Protein AF-A0A9D7Y332-F1 (afdb_monomer_lite)

Radius of gyration: 17.84 Å; chains: 1; bounding box: 50×36×44 Å

Foldseek 3Di:
DDDDDPDQWDDPDPPDIDGPVNVVVVVQVVVQVVVCVVVVHDDHPDDPDDDDDDLPPPPPCPPPDPCNVVSPDPALVSLVVVLVCVLCVCCVVVNDVHSLVPPPDCPVVVVVVDVDPNDDVVVSCVRNPD

Structure (mmCIF, N/CA/C/O backbone):
data_AF-A0A9D7Y332-F1
#
_entry.id   AF-A0A9D7Y332-F1
#
loop_
_atom_site.group_PDB
_atom_site.id
_atom_site.type_symbol
_atom_site.label_atom_id
_atom_site.label_alt_id
_atom_site.label_comp_id
_atom_site.label_asym_id
_atom_site.label_entity_id
_atom_site.label_seq_id
_atom_site.pdbx_PDB_ins_code
_atom_site.Cartn_x
_atom_site.Cartn_y
_atom_site.Cartn_z
_atom_site.occupancy
_atom_site.B_iso_or_equiv
_atom_site.auth_seq_id
_atom_site.auth_comp_id
_atom_site.auth_asym_id
_atom_site.auth_atom_id
_atom_site.pdbx_PDB_model_num
ATOM 1 N N . MET A 1 1 ? 3.652 -3.150 -0.734 1.00 84.19 1 MET A N 1
ATOM 2 C CA . MET A 1 1 ? 3.376 -1.737 -1.069 1.00 84.19 1 MET A CA 1
ATOM 3 C C . MET A 1 1 ? 4.498 -0.895 -0.490 1.00 84.19 1 MET A C 1
ATOM 5 O O . MET A 1 1 ? 4.946 -1.221 0.601 1.00 84.19 1 MET A O 1
ATOM 9 N N . LEU A 1 2 ? 4.954 0.128 -1.212 1.00 86.88 2 LEU A N 1
ATOM 10 C CA . LEU A 1 2 ? 5.914 1.118 -0.724 1.00 86.88 2 LEU A CA 1
ATOM 11 C C . LEU A 1 2 ? 5.140 2.399 -0.399 1.00 86.88 2 LEU A C 1
ATOM 13 O O . LEU A 1 2 ? 4.307 2.816 -1.203 1.00 86.88 2 LEU A O 1
ATOM 17 N N . VAL A 1 3 ? 5.373 2.987 0.773 1.00 87.38 3 VAL A N 1
ATOM 18 C CA . VAL A 1 3 ? 4.642 4.172 1.239 1.00 87.38 3 VAL A CA 1
ATOM 19 C C . VAL A 1 3 ? 5.643 5.214 1.708 1.00 87.38 3 VAL A C 1
ATOM 21 O O . VAL A 1 3 ? 6.496 4.920 2.539 1.00 87.38 3 VAL A O 1
ATOM 24 N N . TYR A 1 4 ? 5.511 6.429 1.186 1.00 85.81 4 TYR A N 1
ATOM 25 C CA . TYR A 1 4 ? 6.215 7.601 1.686 1.00 85.81 4 TYR A CA 1
ATOM 26 C C . TYR A 1 4 ? 5.252 8.434 2.532 1.00 85.81 4 TYR A C 1
ATOM 28 O O . TYR A 1 4 ? 4.135 8.721 2.096 1.00 85.81 4 TYR A O 1
ATOM 36 N N . VAL A 1 5 ? 5.676 8.811 3.737 1.00 85.12 5 VAL A N 1
ATOM 37 C CA . VAL A 1 5 ? 4.895 9.647 4.653 1.00 85.12 5 VAL A CA 1
ATOM 38 C C . VAL A 1 5 ? 5.743 10.816 5.136 1.00 85.12 5 VAL A C 1
ATOM 40 O O . VAL A 1 5 ? 6.886 10.631 5.536 1.00 85.12 5 VAL A O 1
ATOM 43 N N . ASN A 1 6 ? 5.166 12.019 5.137 1.00 86.81 6 ASN A N 1
ATOM 44 C CA . ASN A 1 6 ? 5.816 13.204 5.713 1.00 86.81 6 ASN A CA 1
ATOM 45 C C . ASN A 1 6 ? 5.729 13.217 7.245 1.00 86.81 6 ASN A C 1
ATOM 47 O O . ASN A 1 6 ? 6.559 13.822 7.914 1.00 86.81 6 ASN A O 1
ATOM 51 N N . LYS A 1 7 ? 4.681 12.595 7.798 1.00 88.88 7 LYS A N 1
ATOM 52 C CA . LYS A 1 7 ? 4.427 12.486 9.235 1.00 88.88 7 LYS A CA 1
ATOM 53 C C . LYS A 1 7 ? 3.886 11.096 9.541 1.00 88.88 7 LYS A C 1
ATOM 55 O O . LYS A 1 7 ? 2.997 10.611 8.843 1.00 88.88 7 LYS A O 1
ATOM 60 N N . ILE A 1 8 ? 4.407 10.480 10.595 1.00 87.25 8 ILE A N 1
ATOM 61 C CA . ILE A 1 8 ? 3.935 9.181 11.099 1.00 87.25 8 ILE A CA 1
ATOM 62 C C . ILE A 1 8 ? 2.744 9.321 12.056 1.00 87.25 8 ILE A C 1
ATOM 64 O O . ILE A 1 8 ? 2.056 8.340 12.338 1.00 87.25 8 ILE A O 1
ATOM 68 N N . GLU A 1 9 ? 2.469 10.546 12.504 1.00 93.31 9 GLU A N 1
ATOM 69 C CA . GLU A 1 9 ? 1.388 10.904 13.414 1.00 93.31 9 GLU A CA 1
ATOM 70 C C . GLU A 1 9 ? 0.703 12.189 12.951 1.00 93.31 9 GLU A C 1
ATOM 72 O O . GLU A 1 9 ? 1.343 13.107 12.432 1.00 93.31 9 GLU A O 1
ATOM 77 N N . ILE A 1 10 ? -0.616 12.239 13.126 1.00 92.81 10 ILE A N 1
ATOM 78 C CA . ILE A 1 10 ? -1.437 13.415 12.838 1.00 92.81 10 ILE A CA 1
ATOM 79 C C . ILE A 1 10 ? -2.346 13.727 14.025 1.00 92.81 10 ILE A C 1
ATOM 81 O O . ILE A 1 10 ? -2.915 12.822 14.638 1.00 92.81 10 ILE A O 1
ATOM 85 N N . GLU A 1 11 ? -2.511 15.008 14.330 1.00 94.00 11 GLU A N 1
ATOM 86 C CA . GLU A 1 11 ? -3.493 15.480 15.303 1.00 94.00 11 GLU A CA 1
ATOM 87 C C . GLU A 1 11 ? -4.878 15.523 14.641 1.00 94.00 11 GLU A C 1
ATOM 89 O O . GLU A 1 11 ? -5.056 16.112 13.577 1.00 94.00 11 GLU A O 1
ATOM 94 N N . ILE A 1 12 ? -5.853 14.840 15.240 1.00 92.19 12 ILE A N 1
ATOM 95 C CA . ILE A 1 12 ? -7.247 14.793 14.773 1.00 92.19 12 ILE A CA 1
ATOM 96 C C . ILE A 1 12 ? -8.105 15.805 15.540 1.00 92.19 12 ILE A C 1
ATOM 98 O O . ILE A 1 12 ? -9.060 16.355 14.999 1.00 92.19 12 ILE A O 1
ATOM 102 N N . SER A 1 13 ? -7.784 16.016 16.813 1.00 93.94 13 SER A N 1
ATOM 103 C CA . SER A 1 13 ? -8.392 17.005 17.701 1.00 93.94 13 SER A CA 1
ATOM 104 C C . SER A 1 13 ? -7.419 17.304 18.840 1.00 93.94 13 SER A C 1
ATOM 106 O O . SER A 1 13 ? -6.478 16.536 19.029 1.00 93.94 13 SER A O 1
ATOM 108 N N . LYS A 1 14 ? -7.720 18.336 19.637 1.00 87.44 14 LYS A N 1
ATOM 109 C CA . LYS A 1 14 ? -6.861 18.899 20.695 1.00 87.44 14 LYS A CA 1
ATOM 110 C C . LYS A 1 14 ? -6.179 17.874 21.625 1.00 87.44 14 LYS A C 1
ATOM 112 O O . LYS A 1 14 ? -5.076 18.125 22.081 1.00 87.44 14 LYS A O 1
ATOM 117 N N . ASP A 1 15 ? -6.798 16.707 21.842 1.00 90.62 15 ASP A N 1
ATOM 118 C CA . ASP A 1 15 ? -6.270 15.622 22.690 1.00 90.62 15 ASP A CA 1
ATOM 119 C C . ASP A 1 15 ? -6.204 14.250 21.984 1.00 90.62 15 ASP A C 1
ATOM 121 O O . ASP A 1 15 ? -6.176 13.198 22.624 1.00 90.62 15 ASP A O 1
ATOM 125 N N . LYS A 1 16 ? -6.250 14.213 20.645 1.00 94.06 16 LYS A N 1
ATOM 126 C CA . LYS A 1 16 ? -6.338 12.957 19.884 1.00 94.06 16 LYS A CA 1
ATOM 127 C C . LYS A 1 16 ? -5.345 12.911 18.738 1.00 94.06 16 LYS A C 1
ATOM 129 O O . LYS A 1 16 ? -5.543 13.538 17.700 1.00 94.06 16 LYS A O 1
ATOM 134 N N . ILE A 1 17 ? -4.349 12.049 18.886 1.00 94.75 17 ILE A N 1
ATOM 135 C CA . ILE A 1 17 ? -3.368 11.740 17.847 1.00 94.75 17 ILE A CA 1
ATOM 136 C C . ILE A 1 17 ? -3.760 10.437 17.142 1.00 94.75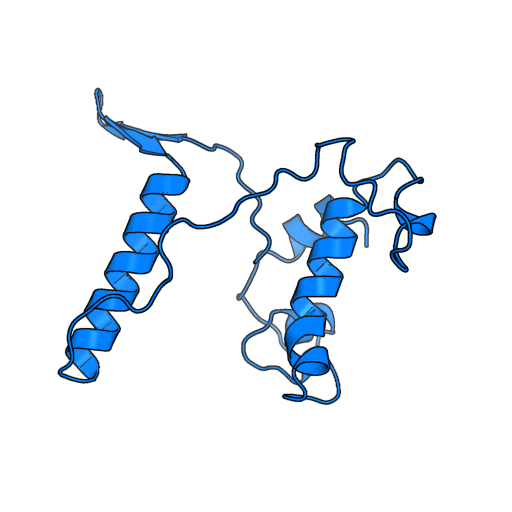 17 ILE A C 1
ATOM 138 O O . ILE A 1 17 ? -4.283 9.497 17.749 1.00 94.75 17 ILE A O 1
ATOM 142 N N . ARG A 1 18 ? -3.524 10.369 15.832 1.00 94.06 18 ARG A N 1
ATOM 143 C CA . ARG A 1 18 ? -3.641 9.147 15.035 1.00 94.06 18 ARG A CA 1
ATOM 144 C C . ARG A 1 18 ? -2.303 8.815 14.398 1.00 94.06 18 ARG A C 1
ATOM 146 O O . ARG A 1 18 ? -1.776 9.590 13.607 1.00 94.06 18 ARG A O 1
ATOM 153 N N . THR A 1 19 ? -1.807 7.622 14.697 1.00 93.25 19 THR A N 1
ATOM 154 C CA . THR A 1 19 ? -0.587 7.082 14.092 1.00 93.25 19 THR A CA 1
ATOM 155 C C . THR A 1 19 ? -0.875 6.451 12.730 1.00 93.25 19 THR A C 1
ATOM 157 O O . THR A 1 19 ? -2.002 6.030 12.440 1.00 93.25 19 THR A O 1
ATOM 160 N N . ILE A 1 20 ? 0.160 6.311 11.902 1.00 88.75 20 ILE A N 1
ATOM 161 C CA . ILE A 1 20 ? 0.101 5.588 10.626 1.00 88.75 20 ILE A CA 1
ATOM 162 C C . ILE A 1 20 ? -0.401 4.149 10.806 1.00 88.75 20 ILE A C 1
ATOM 164 O O . ILE A 1 20 ? -1.271 3.703 10.060 1.00 88.75 20 ILE A O 1
ATOM 168 N N . ASN A 1 21 ? 0.044 3.458 11.859 1.00 89.31 21 ASN A N 1
ATOM 169 C CA . ASN A 1 21 ? -0.401 2.101 12.180 1.00 89.31 21 ASN A CA 1
ATOM 170 C C . ASN A 1 21 ? -1.905 2.052 12.453 1.00 89.31 21 ASN A C 1
ATOM 172 O O . ASN A 1 21 ? -2.604 1.167 11.955 1.00 89.31 21 ASN A O 1
ATOM 176 N N . LYS A 1 22 ? -2.431 3.033 13.200 1.00 91.44 22 LYS A N 1
ATOM 177 C CA . LYS A 1 22 ? -3.870 3.122 13.456 1.00 91.44 22 LYS A CA 1
ATOM 178 C C . LYS A 1 22 ? -4.649 3.406 12.172 1.00 91.44 22 LYS A C 1
ATOM 180 O O . LYS A 1 22 ? -5.699 2.801 11.971 1.00 91.44 22 LYS A O 1
ATOM 185 N N . SER A 1 23 ? -4.139 4.276 11.301 1.00 92.06 23 SER A N 1
ATOM 186 C CA . SER A 1 23 ? -4.750 4.578 9.999 1.00 92.06 23 SER A CA 1
ATOM 187 C C . SER A 1 23 ? -4.790 3.356 9.076 1.00 92.06 23 SER A C 1
ATOM 189 O O . SER A 1 23 ? -5.845 3.061 8.516 1.00 92.06 23 SER A O 1
ATOM 191 N N . ILE A 1 24 ? -3.694 2.594 8.978 1.00 91.56 24 ILE A N 1
ATOM 192 C CA . ILE A 1 24 ? -3.650 1.328 8.228 1.00 91.56 24 ILE A CA 1
ATOM 193 C C . ILE A 1 24 ? -4.655 0.333 8.816 1.00 91.56 24 ILE A C 1
ATOM 195 O O . ILE A 1 24 ? -5.425 -0.268 8.072 1.00 91.56 24 ILE A O 1
ATOM 199 N N . GLY A 1 25 ? -4.718 0.208 10.145 1.00 92.88 25 GLY A N 1
ATOM 200 C CA . GLY A 1 25 ? -5.707 -0.643 10.807 1.00 92.88 25 GLY A CA 1
ATOM 201 C C . GLY A 1 25 ? -7.145 -0.268 10.440 1.00 92.88 25 GLY A C 1
ATOM 202 O O . GLY A 1 25 ? -7.934 -1.140 10.089 1.00 92.88 25 GLY A O 1
ATOM 203 N N . ILE A 1 26 ? -7.484 1.026 10.457 1.00 93.94 26 ILE A N 1
ATOM 204 C CA . ILE A 1 26 ? -8.812 1.517 10.051 1.00 93.94 26 ILE A CA 1
ATOM 205 C C . ILE A 1 26 ? -9.112 1.160 8.591 1.00 93.94 26 ILE A C 1
ATOM 207 O O . ILE A 1 26 ? -10.210 0.689 8.300 1.00 93.94 26 ILE A O 1
ATOM 211 N N . MET A 1 27 ? -8.147 1.338 7.687 1.00 94.56 27 MET A N 1
ATOM 212 C CA . MET A 1 27 ? -8.297 0.994 6.271 1.00 94.56 27 MET A CA 1
ATOM 213 C C . MET A 1 27 ? -8.580 -0.503 6.076 1.00 94.56 27 MET A C 1
ATOM 215 O O . MET A 1 27 ? -9.549 -0.861 5.408 1.00 94.56 27 MET A O 1
ATOM 219 N N . LEU A 1 28 ? -7.784 -1.376 6.702 1.00 95.38 28 LEU A N 1
ATOM 220 C CA . LEU A 1 28 ? -7.943 -2.832 6.602 1.00 95.38 28 LEU A CA 1
ATOM 221 C C . LEU A 1 28 ? -9.276 -3.310 7.197 1.00 95.38 28 LEU A C 1
ATOM 223 O O . LEU A 1 28 ? -9.951 -4.154 6.606 1.00 95.38 28 LEU A O 1
ATOM 227 N N . MET A 1 29 ? -9.687 -2.751 8.340 1.00 95.31 29 MET A N 1
ATOM 228 C CA . MET A 1 29 ? -10.986 -3.057 8.949 1.00 95.31 29 MET A CA 1
ATOM 229 C C . MET A 1 29 ? -12.142 -2.606 8.056 1.00 95.31 29 MET A C 1
ATOM 231 O O . MET A 1 29 ? -13.077 -3.370 7.846 1.00 95.31 29 MET A O 1
ATOM 235 N N . SER A 1 30 ? -12.065 -1.398 7.492 1.00 97.31 30 SER A N 1
ATOM 236 C CA . SER A 1 30 ? -13.116 -0.864 6.615 1.00 97.31 30 SER A CA 1
ATOM 237 C C . SER A 1 30 ? -13.284 -1.723 5.361 1.00 97.31 30 SER A C 1
ATOM 239 O O . SER A 1 30 ? -14.408 -2.057 4.993 1.00 97.31 30 SER A O 1
ATOM 241 N N . TYR A 1 31 ? -12.170 -2.143 4.753 1.00 96.75 31 TYR A N 1
ATOM 242 C CA . TYR A 1 31 ? -12.178 -3.071 3.623 1.00 96.75 31 TYR A CA 1
ATOM 243 C C . TYR A 1 31 ? -12.784 -4.430 4.001 1.00 96.75 31 TYR A C 1
ATOM 245 O O . TYR A 1 31 ? -13.672 -4.922 3.312 1.00 96.75 31 TYR A O 1
ATOM 253 N N . THR A 1 32 ? -12.354 -5.007 5.129 1.00 97.25 32 THR A N 1
ATOM 254 C CA . THR A 1 32 ? -12.873 -6.291 5.630 1.00 97.25 32 THR A CA 1
ATOM 255 C C . THR A 1 32 ? -14.383 -6.238 5.840 1.00 97.25 32 THR A C 1
ATOM 257 O O . THR A 1 32 ? -15.099 -7.115 5.367 1.00 97.25 32 THR A O 1
ATOM 260 N N . SER A 1 33 ? -14.882 -5.186 6.493 1.00 97.75 33 SER A N 1
ATOM 261 C CA . SER A 1 33 ? -16.316 -4.995 6.719 1.00 97.75 33 SER A CA 1
ATOM 262 C C . SER A 1 33 ? -17.101 -4.881 5.413 1.00 97.75 33 SER A C 1
ATOM 264 O O . SER A 1 33 ? -18.188 -5.444 5.310 1.00 97.75 33 SER A O 1
ATOM 266 N N . ALA A 1 34 ? -16.563 -4.173 4.414 1.00 98.12 34 ALA A N 1
ATOM 267 C CA . ALA A 1 34 ? -17.213 -4.020 3.116 1.00 98.12 34 ALA A CA 1
ATOM 268 C C . ALA A 1 34 ? -17.313 -5.354 2.361 1.00 98.12 34 ALA A C 1
ATOM 270 O O . ALA A 1 34 ? -18.398 -5.708 1.907 1.00 98.12 34 ALA A O 1
ATOM 271 N N . ILE A 1 35 ? -16.216 -6.116 2.286 1.00 98.12 35 ILE A N 1
ATOM 272 C CA . ILE A 1 35 ? -16.189 -7.414 1.596 1.00 98.12 35 ILE A CA 1
ATOM 273 C C . ILE A 1 35 ? -17.058 -8.445 2.315 1.00 98.12 35 ILE A C 1
ATOM 275 O O . ILE A 1 35 ? -17.875 -9.096 1.677 1.00 98.12 35 ILE A O 1
ATOM 279 N N . ASN A 1 36 ? -16.965 -8.549 3.642 1.00 98.25 36 ASN A N 1
ATOM 280 C CA . ASN A 1 36 ? -17.810 -9.469 4.406 1.00 98.25 36 ASN A CA 1
ATOM 281 C C . ASN A 1 36 ? -19.301 -9.168 4.200 1.00 98.25 36 ASN A C 1
ATOM 283 O O . ASN A 1 36 ? -20.102 -10.081 4.022 1.00 98.25 36 ASN A O 1
ATOM 287 N N . LYS A 1 37 ? -19.677 -7.881 4.160 1.00 98.06 37 LYS A N 1
ATOM 288 C CA . LYS A 1 37 ? -21.054 -7.473 3.859 1.00 98.06 37 LYS A CA 1
ATOM 289 C C . LYS A 1 37 ? -21.468 -7.833 2.429 1.00 98.06 37 LYS A C 1
ATOM 291 O O . LYS A 1 37 ? -22.602 -8.257 2.240 1.00 98.06 37 LYS A O 1
ATOM 296 N N . GLN A 1 38 ? -20.585 -7.645 1.447 1.00 98.25 38 GLN A N 1
ATOM 297 C CA . GLN A 1 38 ? -20.843 -7.988 0.045 1.00 98.25 38 GLN A CA 1
ATOM 298 C C . GLN A 1 38 ? -21.067 -9.494 -0.138 1.00 98.25 38 GLN A C 1
ATOM 300 O O . GLN A 1 38 ? -22.009 -9.892 -0.814 1.00 98.25 38 GLN A O 1
ATOM 305 N N . GLU A 1 39 ? -20.230 -10.314 0.495 1.00 97.94 39 GLU A N 1
ATOM 306 C CA . GLU A 1 39 ? -20.229 -11.772 0.332 1.00 97.94 39 GLU A CA 1
ATOM 307 C C . GLU A 1 39 ? -21.141 -12.501 1.335 1.00 97.94 39 GLU A C 1
ATOM 309 O O . GLU A 1 39 ? -21.264 -13.723 1.292 1.00 97.94 39 GLU A O 1
ATOM 314 N N . GLY A 1 40 ? -21.771 -11.782 2.272 1.00 97.88 40 GLY A N 1
ATOM 315 C CA . GLY A 1 40 ? -22.600 -12.382 3.324 1.00 97.88 40 GLY A CA 1
ATOM 316 C C . GLY A 1 40 ? -21.808 -13.230 4.327 1.00 97.88 40 GLY A C 1
ATOM 317 O O . GLY A 1 40 ? -22.348 -14.164 4.916 1.00 97.88 40 GLY A O 1
ATOM 318 N N . THR A 1 41 ? -20.524 -12.930 4.517 1.00 97.56 41 THR A N 1
ATOM 319 C CA . THR A 1 41 ? -19.605 -13.681 5.382 1.00 97.56 41 THR A CA 1
ATOM 320 C C . THR A 1 41 ? -19.222 -12.885 6.632 1.00 97.56 41 THR A C 1
ATOM 322 O O . THR A 1 41 ? -19.643 -11.748 6.845 1.00 97.56 41 THR A O 1
ATOM 325 N N . SER A 1 42 ? -18.425 -13.493 7.513 1.00 96.25 42 SER A N 1
ATOM 326 C CA . SER A 1 42 ? -17.820 -12.814 8.662 1.00 96.25 42 SER A CA 1
ATOM 327 C C . SER A 1 42 ? -16.416 -13.357 8.936 1.00 96.25 42 SER A C 1
ATOM 329 O O . SER A 1 42 ? -16.065 -14.447 8.486 1.00 96.25 42 SER A O 1
ATOM 331 N N . GLY A 1 43 ? -15.605 -12.596 9.675 1.00 94.69 43 GLY A N 1
ATOM 332 C CA . GLY A 1 43 ? -14.242 -12.981 10.051 1.00 94.69 43 GLY A CA 1
ATOM 333 C C . GLY A 1 43 ? -13.158 -12.036 9.528 1.00 94.69 43 GLY A C 1
ATOM 334 O O . GLY A 1 43 ? -13.438 -11.024 8.884 1.00 94.69 43 GLY A O 1
ATOM 335 N N . SER A 1 44 ? -11.901 -12.350 9.858 1.00 94.38 44 SER A N 1
ATOM 336 C CA . SER A 1 44 ? -10.733 -11.562 9.445 1.00 94.38 44 SER A CA 1
ATOM 337 C C . SER A 1 44 ? -10.245 -11.988 8.063 1.00 94.38 44 SER A C 1
ATOM 339 O O . SER A 1 44 ? -9.925 -13.157 7.867 1.00 94.38 44 SER A O 1
ATOM 341 N N . LEU A 1 45 ? -10.103 -11.035 7.137 1.00 95.81 45 LEU A N 1
ATOM 342 C CA . LEU A 1 45 ? -9.500 -11.278 5.816 1.00 95.81 45 LEU A CA 1
ATOM 343 C C . LEU A 1 45 ? -7.982 -11.056 5.797 1.00 95.81 45 LEU A C 1
ATOM 345 O O . LEU A 1 45 ? -7.288 -11.516 4.893 1.00 95.81 45 LEU A O 1
ATOM 349 N N . PHE A 1 46 ? -7.451 -10.351 6.796 1.00 94.00 46 PHE A N 1
ATOM 350 C CA . PHE A 1 46 ? -6.031 -10.030 6.891 1.00 94.00 46 PHE A CA 1
ATOM 351 C C . PHE A 1 46 ? -5.365 -10.801 8.030 1.00 94.00 46 PHE A C 1
ATOM 353 O O . PHE A 1 46 ? -5.978 -11.089 9.062 1.00 94.00 46 PHE A O 1
ATOM 360 N N . ARG A 1 47 ? -4.075 -11.110 7.857 1.00 90.00 47 ARG A N 1
ATOM 361 C CA . ARG A 1 47 ? -3.243 -11.641 8.945 1.00 90.00 47 ARG A CA 1
ATOM 362 C C . ARG A 1 47 ? -3.073 -10.574 10.027 1.00 90.00 47 ARG A C 1
AT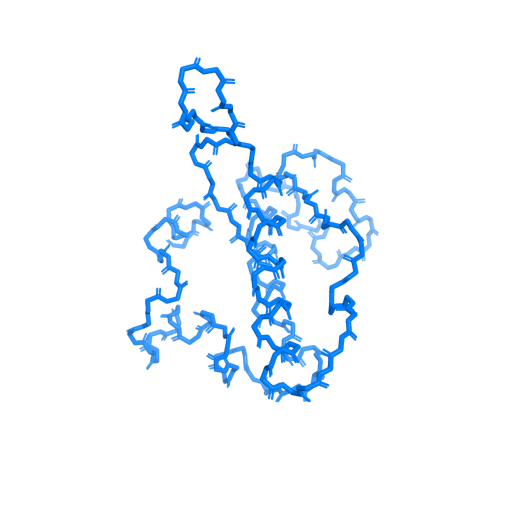OM 364 O O . ARG A 1 47 ? -2.986 -9.383 9.726 1.00 90.00 47 ARG A O 1
ATOM 371 N N . GLN A 1 48 ? -2.994 -11.014 11.279 1.00 85.19 48 GLN A N 1
ATOM 372 C CA . GLN A 1 48 ? -2.671 -10.125 12.392 1.00 85.19 48 GLN A CA 1
ATOM 373 C C . GLN A 1 48 ? -1.268 -9.533 12.208 1.00 85.19 48 GLN A C 1
ATOM 375 O O . GLN A 1 48 ? -0.354 -10.232 11.774 1.00 85.19 48 GLN A O 1
ATOM 380 N N . HIS A 1 49 ? -1.127 -8.258 12.578 1.00 81.81 49 HIS A N 1
ATOM 381 C CA . HIS A 1 49 ? 0.095 -7.448 12.499 1.00 81.81 49 HIS A CA 1
ATOM 382 C C . HIS A 1 49 ? 0.662 -7.260 11.076 1.00 81.81 49 HIS A C 1
ATOM 384 O O . HIS A 1 49 ? 1.179 -8.175 10.438 1.00 81.81 49 HIS A O 1
ATOM 390 N N . SER A 1 50 ? 0.628 -6.017 10.585 1.00 82.56 50 SER A N 1
ATOM 391 C CA . SER A 1 50 ? 1.340 -5.637 9.357 1.00 82.56 50 SER A CA 1
ATOM 392 C C . SER A 1 50 ? 2.825 -5.435 9.653 1.00 82.56 50 SER A C 1
ATOM 394 O O . SER A 1 50 ? 3.173 -4.768 10.625 1.00 82.56 50 SER A O 1
ATOM 396 N N . LYS A 1 51 ? 3.701 -5.988 8.809 1.00 82.38 51 LYS A N 1
ATOM 397 C CA . LYS A 1 51 ? 5.147 -5.750 8.896 1.00 82.38 51 LYS A CA 1
ATOM 398 C C . LYS A 1 51 ? 5.495 -4.440 8.196 1.00 82.38 51 LYS A C 1
ATOM 400 O O . LYS A 1 51 ? 5.097 -4.240 7.049 1.00 82.38 51 LYS A O 1
ATOM 405 N N . ILE A 1 52 ? 6.260 -3.592 8.871 1.00 79.12 52 ILE A N 1
ATOM 406 C CA . ILE A 1 52 ? 6.843 -2.370 8.315 1.00 79.12 52 ILE A CA 1
ATOM 407 C C . ILE A 1 52 ? 8.352 -2.482 8.501 1.00 79.12 52 ILE A C 1
ATOM 409 O O . ILE A 1 52 ? 8.807 -2.960 9.536 1.00 79.12 52 ILE A O 1
ATOM 413 N N . LYS A 1 53 ? 9.100 -2.096 7.470 1.00 75.69 53 LYS A N 1
ATOM 414 C CA . LYS A 1 53 ? 10.548 -1.926 7.521 1.00 75.69 53 LYS A CA 1
ATOM 415 C C . LYS A 1 53 ? 10.848 -0.512 7.061 1.00 75.69 53 LYS A C 1
ATOM 417 O O . LYS A 1 53 ? 10.394 -0.123 5.982 1.00 75.69 53 LYS A O 1
ATOM 422 N N . ASP A 1 54 ? 11.539 0.252 7.884 1.00 67.38 54 ASP A N 1
ATOM 423 C CA . ASP A 1 54 ? 12.156 1.498 7.475 1.00 67.38 54 ASP A CA 1
ATOM 424 C C . ASP A 1 54 ? 13.415 1.173 6.666 1.00 67.38 54 ASP A C 1
ATOM 426 O O . ASP A 1 54 ? 14.187 0.272 6.977 1.00 67.38 54 ASP A O 1
ATOM 430 N N . GLY A 1 55 ? 13.594 1.855 5.538 1.00 59.78 55 GLY A N 1
ATOM 431 C CA . GLY A 1 55 ? 14.688 1.565 4.607 1.00 59.78 55 GLY A CA 1
ATOM 432 C C . GLY A 1 55 ? 16.069 2.023 5.080 1.00 59.78 55 GLY A C 1
ATOM 433 O O . GLY A 1 55 ? 16.921 2.252 4.228 1.00 59.78 55 GLY A O 1
ATOM 434 N N . TRP A 1 56 ? 16.250 2.210 6.390 1.00 55.25 56 TRP A N 1
ATOM 435 C CA . TRP A 1 56 ? 17.407 2.841 7.028 1.00 55.25 56 TRP A CA 1
ATOM 436 C C . TRP A 1 56 ? 18.177 1.905 7.966 1.00 55.25 56 TRP A C 1
ATOM 438 O O . TRP A 1 56 ? 19.239 2.287 8.445 1.00 55.25 56 TRP A O 1
ATOM 448 N N . GLU A 1 57 ? 17.68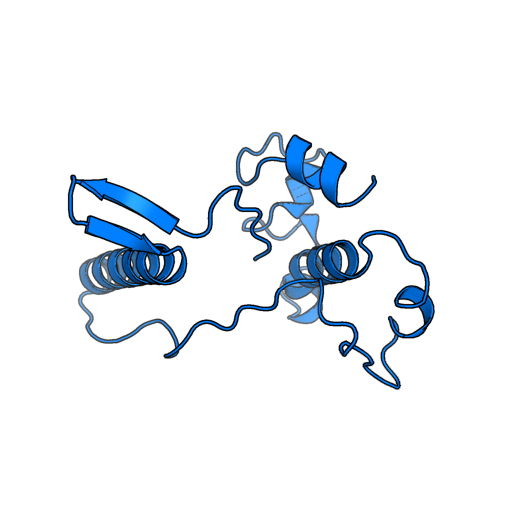8 0.690 8.229 1.00 48.41 57 GLU A N 1
ATOM 449 C CA . GLU A 1 57 ? 18.469 -0.280 8.998 1.00 48.41 57 GLU A CA 1
ATOM 450 C C . GLU A 1 57 ? 19.631 -0.833 8.148 1.00 48.41 57 GLU A C 1
ATOM 452 O O . GLU A 1 57 ? 19.424 -1.587 7.192 1.00 48.41 57 GLU A O 1
ATOM 457 N N . ASP A 1 58 ? 20.860 -0.506 8.569 1.00 43.75 58 ASP A N 1
ATOM 458 C CA . ASP A 1 58 ? 22.163 -1.043 8.118 1.00 43.75 58 ASP A CA 1
ATOM 459 C C . ASP A 1 58 ? 22.272 -2.588 8.176 1.00 43.75 58 ASP A C 1
ATOM 461 O O . ASP A 1 58 ? 23.264 -3.183 7.742 1.00 43.75 58 ASP A O 1
ATOM 465 N N . ASP A 1 59 ? 21.246 -3.262 8.701 1.00 41.84 59 ASP A N 1
ATOM 466 C CA . ASP A 1 59 ? 21.209 -4.702 8.950 1.00 41.84 59 ASP A CA 1
ATOM 467 C C . ASP A 1 59 ? 20.465 -5.512 7.879 1.00 41.84 59 ASP A C 1
ATOM 469 O O . ASP A 1 59 ? 20.320 -6.732 7.986 1.00 41.84 59 ASP A O 1
ATOM 473 N N . ALA A 1 60 ? 20.090 -4.896 6.754 1.00 45.38 60 ALA A N 1
ATOM 474 C CA . ALA A 1 60 ? 19.701 -5.636 5.553 1.00 45.38 60 ALA A CA 1
ATOM 475 C C . ALA A 1 60 ? 20.903 -6.319 4.854 1.00 45.38 60 ALA A C 1
ATOM 477 O O . ALA A 1 60 ? 20.940 -6.423 3.626 1.00 45.38 60 ALA A O 1
ATOM 478 N N . ARG A 1 61 ? 21.872 -6.853 5.611 1.00 44.09 61 ARG A N 1
ATOM 479 C CA . ARG A 1 61 ? 22.912 -7.757 5.102 1.00 44.09 61 ARG A CA 1
ATOM 480 C C . ARG A 1 61 ? 22.288 -9.115 4.812 1.00 44.09 61 ARG A C 1
ATOM 482 O O . ARG A 1 61 ? 22.445 -10.080 5.553 1.00 44.09 61 ARG A O 1
ATOM 489 N N . THR A 1 62 ? 21.542 -9.206 3.716 1.00 43.81 62 THR A N 1
ATOM 490 C CA . THR A 1 62 ? 21.139 -10.516 3.199 1.00 43.81 62 THR A CA 1
ATOM 491 C C . THR A 1 62 ? 22.350 -11.122 2.491 1.00 43.81 62 THR A C 1
ATOM 493 O O . THR A 1 62 ? 22.506 -10.950 1.280 1.00 43.81 62 THR A O 1
ATOM 496 N N . VAL A 1 63 ? 23.224 -11.777 3.262 1.00 42.66 63 VAL A N 1
ATOM 497 C CA . VAL A 1 63 ? 24.373 -12.540 2.749 1.00 42.66 63 VAL A CA 1
ATOM 498 C C . VAL A 1 63 ? 23.842 -13.609 1.788 1.00 42.66 63 VAL A C 1
ATOM 500 O O . VAL A 1 63 ? 22.961 -14.390 2.154 1.00 42.66 63 VAL A O 1
ATOM 503 N N . GLY A 1 64 ? 24.310 -13.607 0.539 1.00 47.50 64 GLY A N 1
ATOM 504 C CA . GLY A 1 64 ? 23.896 -14.546 -0.505 1.00 47.50 64 GLY A CA 1
ATOM 505 C C . GLY A 1 64 ? 22.671 -14.142 -1.335 1.00 47.50 64 GLY A C 1
ATOM 506 O O . GLY A 1 64 ? 22.220 -14.930 -2.169 1.00 47.50 64 GLY A O 1
ATOM 507 N N . SER A 1 65 ? 22.101 -12.940 -1.163 1.00 52.47 65 SER A N 1
ATOM 508 C CA . SER A 1 65 ? 21.052 -12.475 -2.086 1.00 52.47 65 SER A CA 1
ATOM 509 C C . SER A 1 65 ? 21.660 -11.929 -3.380 1.00 52.47 65 SER A C 1
ATOM 511 O O . SER A 1 65 ? 22.689 -11.263 -3.364 1.00 52.47 65 SER A O 1
ATOM 513 N N . ARG A 1 66 ? 20.966 -12.079 -4.516 1.00 49.16 66 ARG A N 1
ATOM 514 C CA . ARG A 1 66 ? 21.343 -11.428 -5.794 1.00 49.16 66 ARG A CA 1
ATOM 515 C C . ARG A 1 66 ? 21.480 -9.895 -5.711 1.00 49.16 66 ARG A C 1
ATOM 517 O O . ARG A 1 66 ? 21.940 -9.266 -6.657 1.00 49.16 66 ARG A O 1
ATOM 524 N N . TYR A 1 67 ? 21.021 -9.303 -4.609 1.00 48.88 67 TYR A N 1
ATOM 525 C CA . TYR A 1 67 ? 21.071 -7.875 -4.323 1.00 48.88 67 TYR A CA 1
ATOM 526 C C . TYR A 1 67 ? 22.202 -7.497 -3.366 1.00 48.88 67 TYR A C 1
ATOM 528 O O . TYR A 1 67 ? 22.414 -6.310 -3.158 1.00 48.88 67 TYR A O 1
ATOM 536 N N . GLU A 1 68 ? 22.953 -8.468 -2.835 1.00 49.91 68 GLU A N 1
ATOM 537 C CA . GLU A 1 68 ? 24.111 -8.254 -1.959 1.00 49.91 68 GLU A CA 1
ATOM 538 C C . GLU A 1 68 ? 25.092 -7.262 -2.589 1.00 49.91 68 GLU A C 1
ATOM 540 O O . GLU A 1 68 ? 25.494 -6.303 -1.947 1.00 49.91 68 GLU A O 1
ATOM 545 N N . LYS A 1 69 ? 25.359 -7.395 -3.894 1.00 47.72 69 LYS A N 1
ATOM 546 C CA . LYS A 1 69 ? 26.238 -6.480 -4.635 1.00 47.72 69 LYS A CA 1
ATOM 547 C C . LYS A 1 69 ? 25.662 -5.070 -4.824 1.00 47.72 69 LYS A C 1
ATOM 549 O O . LYS A 1 69 ? 26.433 -4.130 -4.976 1.00 47.72 69 LYS A O 1
ATOM 554 N N . LEU A 1 70 ? 24.336 -4.912 -4.828 1.00 49.25 70 LEU A N 1
ATOM 555 C CA . LEU A 1 70 ? 23.710 -3.595 -4.946 1.00 49.25 70 LEU A CA 1
ATOM 556 C C . LEU A 1 70 ? 23.711 -2.853 -3.595 1.00 49.25 70 LEU A C 1
ATOM 558 O O . LEU A 1 70 ? 23.867 -1.639 -3.601 1.00 49.25 70 LEU A O 1
ATOM 562 N N . MET A 1 71 ? 23.621 -3.559 -2.456 1.00 47.12 71 MET A N 1
ATOM 563 C CA . MET A 1 71 ? 23.548 -2.993 -1.088 1.00 47.12 71 MET A CA 1
ATOM 564 C C . MET A 1 71 ? 24.781 -2.182 -0.638 1.00 47.12 71 MET A C 1
ATOM 566 O O . MET A 1 71 ? 24.710 -1.507 0.381 1.00 47.12 71 MET A O 1
ATOM 570 N N . PHE A 1 72 ? 25.888 -2.201 -1.390 1.00 47.03 72 PHE A N 1
ATOM 571 C CA . PHE A 1 72 ? 27.139 -1.503 -1.049 1.00 47.03 72 PHE A CA 1
ATOM 572 C C . PHE A 1 72 ? 27.294 -0.108 -1.688 1.00 47.03 72 PHE A C 1
ATOM 574 O O . PHE A 1 72 ? 28.375 0.474 -1.628 1.00 47.03 72 PHE A O 1
ATOM 581 N N . SER A 1 73 ? 26.262 0.439 -2.338 1.00 48.59 73 SER A N 1
ATOM 582 C CA . SER A 1 73 ? 26.308 1.766 -2.977 1.00 48.59 73 SER A CA 1
ATOM 583 C C . SER A 1 73 ? 25.330 2.725 -2.287 1.00 48.59 73 SER A C 1
ATOM 585 O O . SER A 1 73 ? 24.131 2.471 -2.263 1.00 48.59 73 SER A O 1
ATOM 587 N N . GLY A 1 74 ? 25.862 3.797 -1.693 1.00 49.16 74 GLY A N 1
ATOM 588 C CA . GLY A 1 74 ? 25.251 4.619 -0.634 1.00 49.16 74 GLY A CA 1
ATOM 589 C C . GLY A 1 74 ? 24.002 5.457 -0.946 1.00 49.16 74 GLY A C 1
ATOM 590 O O . GLY A 1 74 ? 23.634 6.267 -0.103 1.00 49.16 74 GLY A O 1
ATOM 591 N N . ASP A 1 75 ? 23.311 5.257 -2.071 1.00 54.69 75 ASP A N 1
ATOM 592 C CA . ASP A 1 75 ? 22.142 6.066 -2.452 1.00 54.69 75 ASP A CA 1
ATOM 593 C C . ASP A 1 75 ? 20.861 5.212 -2.550 1.00 54.69 75 ASP A C 1
ATOM 595 O O . ASP A 1 75 ? 20.749 4.350 -3.419 1.00 54.69 75 ASP A O 1
ATOM 599 N N . ASN A 1 76 ? 19.903 5.437 -1.631 1.00 61.44 76 ASN A N 1
ATOM 600 C CA . ASN A 1 76 ? 18.515 4.911 -1.530 1.00 61.44 76 ASN A CA 1
ATOM 601 C C . ASN A 1 76 ? 18.197 3.552 -2.197 1.00 61.44 76 ASN A C 1
ATOM 603 O O . ASN A 1 76 ? 17.147 3.329 -2.817 1.00 61.44 76 ASN A O 1
ATOM 607 N N . LEU A 1 77 ? 19.110 2.601 -2.062 1.00 69.81 77 LEU A N 1
ATOM 608 C CA . LEU A 1 77 ? 19.043 1.379 -2.834 1.00 69.81 77 LEU A CA 1
ATOM 609 C C . LEU A 1 77 ? 17.983 0.407 -2.303 1.00 69.81 77 LEU A C 1
ATOM 611 O O . LEU A 1 77 ? 17.340 -0.305 -3.077 1.00 69.81 77 LEU A O 1
ATOM 615 N N . TYR A 1 78 ? 17.727 0.421 -0.995 1.00 75.19 78 TYR A N 1
ATOM 616 C CA . TYR A 1 78 ? 16.687 -0.408 -0.394 1.00 75.19 78 TYR A CA 1
ATOM 617 C C . TYR A 1 78 ? 15.291 -0.075 -0.942 1.00 75.19 78 TYR A C 1
ATOM 619 O O . TYR A 1 78 ? 14.520 -0.981 -1.275 1.00 75.19 78 TYR A O 1
ATOM 627 N N . GLY A 1 79 ? 14.980 1.217 -1.103 1.00 79.50 79 GLY A N 1
ATOM 628 C CA . GLY A 1 79 ? 13.731 1.671 -1.713 1.00 79.50 79 GLY A CA 1
ATOM 629 C C . GLY A 1 79 ? 13.577 1.147 -3.139 1.00 79.50 79 GLY A C 1
ATOM 630 O O . GLY A 1 79 ? 12.513 0.637 -3.498 1.00 79.50 79 GLY A O 1
ATOM 631 N N . ARG A 1 80 ? 14.659 1.186 -3.927 1.00 80.06 80 ARG A N 1
ATOM 632 C CA . ARG A 1 80 ? 14.682 0.688 -5.309 1.00 80.06 80 ARG A CA 1
ATOM 633 C C . ARG A 1 80 ? 14.526 -0.830 -5.385 1.00 80.06 80 ARG A C 1
ATOM 635 O O . ARG A 1 80 ? 13.729 -1.324 -6.178 1.00 80.06 80 ARG A O 1
ATOM 642 N N . VAL A 1 81 ? 15.214 -1.580 -4.524 1.00 83.19 81 VAL A N 1
ATOM 643 C CA . VAL A 1 81 ? 15.058 -3.042 -4.428 1.00 83.19 81 VAL A CA 1
ATOM 644 C C . VAL A 1 81 ? 13.622 -3.409 -4.046 1.00 83.19 81 VAL A C 1
ATOM 646 O O . VAL A 1 81 ? 13.038 -4.308 -4.651 1.00 83.19 81 VAL A O 1
ATOM 649 N N . CYS A 1 82 ? 13.024 -2.702 -3.083 1.00 85.81 82 CYS A N 1
ATOM 650 C CA . CYS A 1 82 ? 11.626 -2.895 -2.703 1.00 85.81 82 CYS A CA 1
ATOM 651 C C . CYS A 1 82 ? 10.661 -2.569 -3.850 1.00 85.81 82 CYS A C 1
ATOM 653 O O . CYS A 1 82 ? 9.708 -3.317 -4.068 1.00 85.81 82 CYS A O 1
ATOM 655 N N . PHE A 1 83 ? 10.903 -1.481 -4.583 1.00 88.75 83 PHE A N 1
ATOM 656 C CA . PHE A 1 83 ? 10.109 -1.081 -5.745 1.00 88.75 83 PHE A CA 1
ATOM 657 C C . PHE A 1 83 ? 10.101 -2.180 -6.814 1.00 88.75 83 PHE A C 1
ATOM 659 O O . PHE A 1 83 ? 9.035 -2.687 -7.170 1.00 88.75 83 PHE A O 1
ATOM 666 N N . GLU A 1 84 ? 11.288 -2.644 -7.215 1.00 89.06 84 GLU A N 1
ATOM 667 C CA . GLU A 1 84 ? 11.451 -3.736 -8.179 1.00 89.06 84 GLU A CA 1
ATOM 668 C C . GLU A 1 84 ? 10.815 -5.037 -7.689 1.00 89.06 84 GLU A C 1
ATOM 670 O O . GLU A 1 84 ? 10.114 -5.723 -8.436 1.00 89.06 84 GLU A O 1
ATOM 675 N N . TYR A 1 85 ? 11.021 -5.376 -6.414 1.00 91.19 85 TYR A N 1
ATOM 676 C CA . TYR A 1 85 ? 10.426 -6.558 -5.800 1.00 91.19 85 TYR A CA 1
ATOM 677 C C . TYR A 1 85 ? 8.897 -6.524 -5.885 1.00 91.19 85 TYR A C 1
ATOM 679 O O . TYR A 1 85 ? 8.289 -7.508 -6.300 1.00 91.19 85 TYR A O 1
ATOM 687 N N . ILE A 1 86 ? 8.276 -5.397 -5.523 1.00 92.62 86 ILE A N 1
ATOM 688 C CA . ILE A 1 86 ? 6.818 -5.242 -5.530 1.00 92.62 86 ILE A CA 1
ATOM 689 C C . ILE A 1 86 ? 6.260 -5.424 -6.943 1.00 92.62 86 ILE A C 1
ATOM 691 O O . ILE A 1 86 ? 5.284 -6.158 -7.104 1.00 92.62 86 ILE A O 1
ATOM 695 N N . HIS A 1 87 ? 6.871 -4.800 -7.953 1.00 94.94 87 HIS A N 1
ATOM 696 C CA . HIS A 1 87 ? 6.410 -4.900 -9.342 1.00 94.94 87 HIS A CA 1
ATOM 697 C C . HIS A 1 87 ? 6.630 -6.283 -9.954 1.00 94.94 87 HIS A C 1
ATOM 699 O O . HIS A 1 87 ? 5.807 -6.720 -10.751 1.00 94.94 87 HIS A O 1
ATOM 705 N N . HIS A 1 88 ? 7.668 -7.011 -9.539 1.00 96.12 88 HIS A N 1
ATOM 706 C CA . HIS A 1 88 ? 7.944 -8.362 -10.034 1.00 96.12 88 HIS A CA 1
ATOM 707 C C . HIS A 1 88 ? 7.190 -9.480 -9.295 1.00 96.12 88 HIS A C 1
ATOM 709 O O . HIS A 1 88 ? 7.247 -10.631 -9.730 1.00 96.12 88 HIS A O 1
ATOM 715 N N . ASN A 1 89 ? 6.482 -9.195 -8.196 1.00 96.56 89 ASN A N 1
ATOM 716 C CA . ASN A 1 89 ? 5.730 -10.219 -7.458 1.00 96.56 89 ASN A CA 1
ATOM 717 C C . ASN A 1 89 ? 4.702 -10.977 -8.319 1.00 96.56 89 ASN A C 1
ATOM 719 O O . ASN A 1 89 ? 4.681 -12.204 -8.226 1.00 96.56 89 ASN A O 1
ATOM 723 N N . PRO A 1 90 ? 3.900 -10.320 -9.182 1.00 97.62 90 PRO A N 1
ATOM 724 C CA . PRO A 1 90 ? 2.970 -11.020 -10.068 1.00 97.62 90 PRO A CA 1
ATOM 725 C C . PRO A 1 90 ? 3.667 -11.982 -11.039 1.00 97.62 90 PRO A C 1
ATOM 727 O O . PRO A 1 90 ? 3.179 -13.087 -11.257 1.00 97.62 90 PRO A O 1
ATOM 730 N N . VAL A 1 91 ? 4.841 -11.602 -11.558 1.00 97.81 91 VAL A N 1
ATOM 731 C CA . VAL A 1 91 ? 5.648 -12.455 -12.449 1.00 97.81 91 VAL A CA 1
ATOM 732 C C . VAL A 1 91 ? 6.193 -13.663 -11.690 1.00 97.81 91 VAL A C 1
ATOM 734 O O . VAL A 1 91 ? 6.045 -14.797 -12.132 1.00 97.81 91 VAL A O 1
ATOM 737 N N . LYS A 1 92 ? 6.770 -13.447 -10.500 1.00 97.12 92 LYS A N 1
ATOM 738 C CA . LYS A 1 92 ? 7.282 -14.536 -9.649 1.00 97.12 92 LYS A CA 1
ATOM 739 C C . LYS A 1 92 ? 6.192 -15.505 -9.197 1.00 97.12 92 LYS A C 1
ATOM 741 O O . LYS A 1 92 ? 6.479 -16.678 -8.993 1.00 97.12 92 LYS A O 1
ATOM 746 N N . ALA A 1 93 ? 4.968 -15.014 -9.029 1.00 97.25 93 ALA A N 1
ATOM 747 C CA . ALA A 1 93 ? 3.803 -15.827 -8.706 1.00 97.25 93 ALA A CA 1
ATOM 748 C C . ALA A 1 93 ? 3.214 -16.560 -9.929 1.00 97.25 93 ALA A C 1
ATOM 750 O O . ALA A 1 93 ? 2.258 -17.310 -9.769 1.00 97.25 93 ALA A O 1
ATOM 751 N N . GLY A 1 94 ? 3.750 -16.343 -11.138 1.00 97.62 94 GLY A N 1
ATOM 752 C CA . GLY A 1 94 ? 3.261 -16.964 -12.371 1.00 97.62 94 GLY A CA 1
ATOM 753 C C . GLY A 1 94 ? 1.933 -16.399 -12.881 1.00 97.62 94 GLY A C 1
ATOM 754 O O . GLY A 1 94 ? 1.274 -17.045 -13.689 1.00 97.62 94 GLY A O 1
ATOM 755 N N . LEU A 1 95 ? 1.522 -15.214 -12.415 1.00 97.75 95 LEU A N 1
ATOM 756 C CA . LEU A 1 95 ? 0.238 -14.602 -12.780 1.00 97.75 95 LEU A CA 1
ATOM 757 C C . LEU A 1 95 ? 0.291 -13.878 -14.131 1.00 97.75 95 LEU A C 1
ATOM 759 O O . LEU A 1 95 ? -0.716 -13.804 -14.828 1.00 97.75 95 LEU A O 1
ATOM 763 N N . VAL A 1 96 ? 1.454 -13.331 -14.488 1.00 97.88 96 VAL A N 1
ATOM 764 C CA . VAL A 1 96 ? 1.709 -12.586 -15.733 1.00 97.88 96 VAL A CA 1
ATOM 765 C C . VAL A 1 96 ? 3.138 -12.823 -16.212 1.00 97.88 96 VAL A C 1
ATOM 767 O O . VAL A 1 96 ? 3.990 -13.238 -15.424 1.00 97.88 96 VAL A O 1
ATOM 770 N N . LYS A 1 97 ? 3.424 -12.543 -17.490 1.00 97.75 97 LYS A N 1
ATOM 771 C CA . LYS A 1 97 ? 4.781 -12.693 -18.041 1.00 97.75 97 LYS A CA 1
ATOM 772 C C . LYS A 1 97 ? 5.649 -11.476 -17.748 1.00 97.75 97 LYS A C 1
ATOM 774 O O . LYS A 1 97 ? 6.834 -11.636 -17.469 1.00 97.75 97 LYS A O 1
ATOM 779 N N . ASN A 1 98 ? 5.052 -10.286 -17.769 1.00 97.44 98 ASN A N 1
ATOM 780 C CA . ASN A 1 98 ? 5.746 -9.022 -17.532 1.00 97.44 98 ASN A CA 1
ATOM 781 C C . ASN A 1 98 ? 5.059 -8.198 -16.422 1.00 97.44 98 ASN A C 1
ATOM 783 O O . ASN A 1 98 ? 3.837 -8.275 -16.282 1.00 97.44 98 ASN A O 1
ATOM 787 N N . PRO A 1 99 ? 5.797 -7.394 -15.626 1.00 96.88 99 PRO A N 1
ATOM 788 C CA . PRO A 1 99 ? 5.229 -6.614 -14.518 1.00 96.88 99 PRO A CA 1
ATOM 789 C C . PRO A 1 99 ? 4.054 -5.700 -14.897 1.00 96.88 99 PRO A C 1
ATOM 791 O O . PRO A 1 99 ? 3.083 -5.587 -14.148 1.00 96.88 99 PRO A O 1
ATOM 794 N N . GLU A 1 100 ? 4.130 -5.043 -16.054 1.00 96.06 100 GLU A N 1
ATOM 795 C CA . GLU A 1 100 ? 3.125 -4.106 -16.565 1.00 96.06 100 GLU A CA 1
ATOM 796 C C . GLU A 1 100 ? 1.802 -4.763 -16.972 1.00 96.06 100 GLU A C 1
ATOM 798 O O . GLU A 1 100 ? 0.794 -4.070 -17.094 1.00 96.06 100 GLU A O 1
ATOM 803 N N . GLU A 1 101 ? 1.788 -6.081 -17.174 1.00 96.50 101 GLU A N 1
ATOM 804 C CA . GLU A 1 101 ? 0.575 -6.824 -17.518 1.00 96.50 101 GLU A CA 1
ATOM 805 C C . GLU A 1 101 ? -0.334 -7.003 -16.295 1.00 96.50 101 GLU A C 1
ATOM 807 O O . GLU A 1 101 ? -1.513 -7.311 -16.449 1.00 96.50 101 GLU A O 1
ATOM 812 N N . TRP A 1 102 ? 0.182 -6.804 -15.073 1.00 96.31 102 TRP A N 1
ATOM 813 C CA . TRP A 1 102 ? -0.623 -6.913 -13.860 1.00 96.31 102 TRP A CA 1
ATOM 814 C C . TRP A 1 102 ? -1.475 -5.649 -13.646 1.00 96.31 102 TRP A C 1
ATOM 816 O O . TRP A 1 102 ? -0.934 -4.600 -13.276 1.00 96.31 102 TRP A O 1
ATOM 826 N N . PRO A 1 103 ? -2.814 -5.717 -13.795 1.00 91.88 103 PRO A N 1
ATOM 827 C CA . PRO A 1 103 ? -3.663 -4.520 -13.820 1.00 91.88 103 PRO A CA 1
ATOM 828 C C . PRO A 1 103 ? -3.734 -3.797 -12.466 1.00 91.88 103 PRO A C 1
ATOM 830 O O . PRO A 1 103 ? -3.972 -2.586 -12.411 1.00 91.88 103 PRO A O 1
ATOM 833 N N . TYR A 1 104 ? -3.481 -4.527 -11.376 1.00 92.88 104 TYR A N 1
ATOM 834 C CA . TYR A 1 104 ? -3.522 -4.034 -9.995 1.00 92.88 104 TYR A CA 1
ATOM 835 C C . TYR A 1 104 ? -2.151 -3.563 -9.482 1.00 92.88 104 TYR A C 1
ATOM 837 O O . TYR A 1 104 ? -1.906 -3.529 -8.277 1.00 92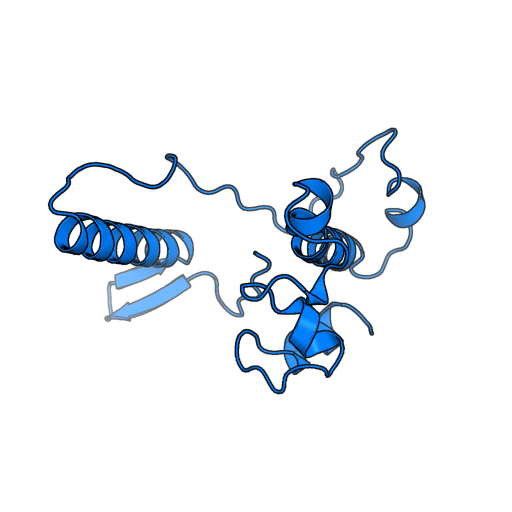.88 104 TYR A O 1
ATOM 845 N N . SER A 1 105 ? -1.232 -3.235 -10.391 1.00 93.94 105 SER A N 1
ATOM 846 C CA . SER A 1 105 ? 0.076 -2.647 -10.096 1.00 93.94 105 SER A CA 1
ATOM 847 C C . SER A 1 105 ? 0.219 -1.289 -10.785 1.00 93.94 105 SER A C 1
ATOM 849 O O . SER A 1 105 ? -0.448 -0.999 -11.779 1.00 93.94 105 SER A O 1
ATOM 851 N N . SER A 1 106 ? 1.115 -0.454 -10.257 1.00 94.06 106 SER A N 1
ATOM 852 C CA . SER A 1 106 ? 1.550 0.789 -10.900 1.00 94.06 106 SER A CA 1
ATOM 853 C C . SER A 1 106 ? 2.632 0.580 -11.967 1.00 94.06 106 SER A C 1
ATOM 855 O O . SER A 1 106 ? 3.052 1.543 -12.595 1.00 94.06 106 SER A O 1
ATOM 857 N N . ALA A 1 107 ? 3.092 -0.654 -12.206 1.00 94.25 107 ALA A N 1
ATOM 858 C CA . ALA A 1 107 ? 4.134 -0.954 -13.196 1.00 94.25 107 ALA A CA 1
ATOM 859 C C . ALA A 1 107 ? 3.782 -0.450 -14.611 1.00 94.25 107 ALA A C 1
ATOM 861 O O . ALA A 1 107 ? 4.627 0.127 -15.293 1.00 94.25 107 ALA A O 1
ATOM 862 N N . SER A 1 108 ? 2.519 -0.591 -15.028 1.00 93.88 108 SER A N 1
ATOM 863 C CA . SER A 1 108 ? 2.031 -0.068 -16.312 1.00 93.88 108 SER A CA 1
ATOM 864 C C . SER A 1 108 ? 2.042 1.461 -16.393 1.00 93.88 108 SER A C 1
ATOM 866 O O . SER A 1 108 ? 2.224 2.006 -17.483 1.00 93.88 108 SER A O 1
ATOM 868 N N . ASP A 1 109 ? 1.912 2.147 -15.253 1.00 93.00 109 ASP A N 1
ATOM 869 C CA . ASP A 1 109 ? 1.987 3.608 -15.176 1.00 93.00 109 ASP A CA 1
ATOM 870 C C . ASP A 1 109 ? 3.426 4.082 -15.404 1.00 93.00 109 ASP A C 1
ATOM 872 O O . ASP A 1 109 ? 3.664 4.980 -16.209 1.00 93.00 109 ASP A O 1
ATOM 876 N N . TYR A 1 110 ? 4.406 3.422 -14.775 1.00 91.31 110 TYR A N 1
ATOM 877 C CA . TYR A 1 110 ? 5.826 3.740 -14.976 1.00 91.31 110 TYR A CA 1
ATOM 878 C C . TYR A 1 110 ? 6.327 3.393 -16.380 1.00 91.31 110 TYR A C 1
ATOM 880 O O . TYR A 1 110 ? 7.227 4.064 -16.879 1.00 91.31 110 TYR A O 1
ATOM 888 N N . LYS A 1 111 ? 5.728 2.393 -17.039 1.00 91.12 111 LYS A N 1
ATOM 889 C CA . LYS A 1 111 ? 6.021 2.059 -18.441 1.00 91.12 111 LYS A CA 1
ATOM 890 C C . LYS A 1 111 ? 5.344 3.006 -19.446 1.00 91.12 111 LYS A C 1
ATOM 892 O O . LYS A 1 111 ? 5.614 2.916 -20.639 1.00 91.12 111 LYS A O 1
ATOM 897 N N . GLY A 1 112 ? 4.466 3.904 -18.991 1.00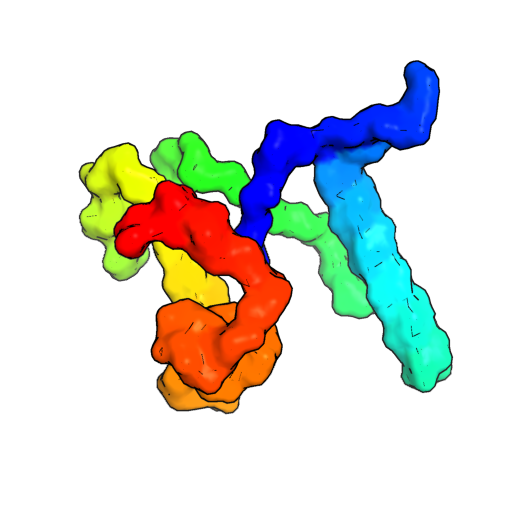 89.94 112 GLY A N 1
ATOM 898 C CA . GLY A 1 112 ? 3.730 4.831 -19.857 1.00 89.94 112 GLY A CA 1
ATOM 899 C C . GLY A 1 112 ? 2.612 4.176 -20.676 1.00 89.94 112 GLY A C 1
ATOM 900 O O . GLY A 1 112 ? 2.066 4.806 -21.574 1.00 89.94 112 GLY A O 1
ATOM 901 N N . ILE A 1 113 ? 2.254 2.925 -20.368 1.00 90.94 113 ILE A N 1
ATOM 902 C CA . ILE A 1 113 ? 1.151 2.203 -21.025 1.00 90.94 113 ILE A CA 1
ATOM 903 C C . ILE A 1 113 ? -0.195 2.745 -20.543 1.00 90.94 113 ILE A C 1
ATOM 905 O O . ILE A 1 113 ? -1.161 2.804 -21.301 1.00 90.94 113 ILE A O 1
ATOM 909 N N . ARG A 1 114 ? -0.258 3.149 -19.271 1.00 90.44 114 ARG A N 1
ATOM 910 C CA . ARG A 1 114 ? -1.447 3.729 -18.653 1.00 90.44 114 ARG A CA 1
ATOM 911 C C . ARG A 1 114 ? -1.121 5.104 -18.086 1.00 90.44 114 ARG A C 1
ATOM 913 O O . ARG A 1 114 ? -0.107 5.293 -17.423 1.00 90.44 114 ARG A O 1
ATOM 920 N N . ASN A 1 115 ? -2.030 6.055 -18.279 1.00 85.81 115 ASN A N 1
ATOM 921 C CA . ASN A 1 115 ? -1.995 7.331 -17.569 1.00 85.81 115 ASN A CA 1
ATOM 922 C C . ASN A 1 115 ? -2.670 7.181 -16.193 1.00 85.81 115 ASN A C 1
ATOM 924 O O . ASN A 1 115 ? -3.759 7.706 -15.961 1.00 85.81 115 ASN A O 1
ATOM 928 N N . GLY A 1 116 ? -2.102 6.337 -15.327 1.00 80.12 116 GLY A N 1
ATOM 929 C CA . GLY A 1 116 ? -2.750 5.948 -14.077 1.00 80.12 116 GLY A CA 1
ATOM 930 C C . GLY A 1 116 ? -2.464 6.879 -12.904 1.00 80.12 116 GLY A C 1
ATOM 931 O O . GLY A 1 116 ? -1.397 7.481 -12.776 1.00 80.12 116 GLY A O 1
ATOM 932 N N . THR A 1 117 ? -3.440 6.936 -12.001 1.00 84.69 117 THR A N 1
ATOM 933 C CA . THR A 1 117 ? -3.430 7.728 -10.762 1.00 84.69 117 THR A CA 1
ATOM 934 C C . THR A 1 117 ? -3.169 6.877 -9.515 1.00 84.69 117 THR A C 1
ATOM 936 O O . THR A 1 117 ? -3.316 7.368 -8.397 1.00 84.69 117 THR A O 1
ATOM 939 N N . LEU A 1 118 ? -2.769 5.605 -9.678 1.00 86.69 118 LEU A N 1
ATOM 940 C CA . LEU A 1 118 ? -2.601 4.659 -8.565 1.00 86.69 118 LEU A CA 1
ATOM 941 C C . LEU A 1 118 ? -1.561 5.109 -7.531 1.00 86.69 118 LEU A C 1
ATOM 943 O O . LEU A 1 118 ? -1.672 4.767 -6.356 1.00 86.69 118 LEU A O 1
ATOM 947 N N . CYS A 1 119 ? -0.534 5.848 -7.951 1.00 89.44 119 CYS A N 1
ATOM 948 C CA . CYS A 1 119 ? 0.469 6.392 -7.045 1.00 89.44 119 CYS A CA 1
ATOM 949 C C . CYS A 1 119 ? 1.021 7.729 -7.538 1.00 89.44 119 CYS A C 1
ATOM 951 O O . CYS A 1 119 ? 0.983 8.044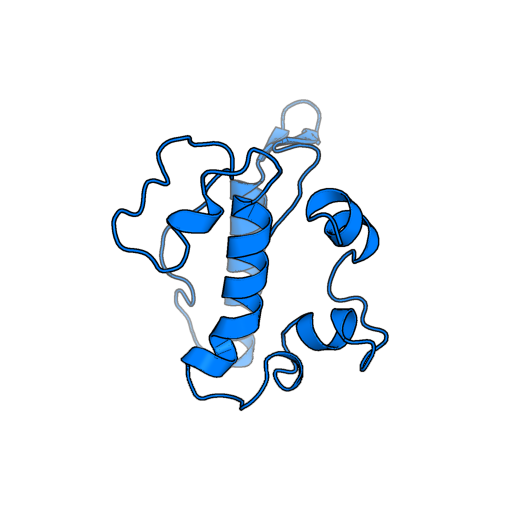 -8.728 1.00 89.44 119 CYS A O 1
ATOM 953 N N . ASN A 1 120 ? 1.615 8.494 -6.621 1.00 90.38 120 ASN A N 1
ATOM 954 C CA . ASN A 1 120 ? 2.330 9.716 -6.965 1.00 90.38 120 ASN A CA 1
ATOM 955 C C . ASN A 1 120 ? 3.684 9.385 -7.622 1.00 90.38 120 ASN A C 1
ATOM 957 O O . ASN A 1 120 ? 4.700 9.225 -6.944 1.00 90.38 120 ASN A O 1
ATOM 961 N N . GLN A 1 121 ? 3.687 9.296 -8.955 1.00 89.00 121 GLN A N 1
ATOM 962 C CA . GLN A 1 121 ? 4.877 8.962 -9.744 1.00 89.00 121 GLN A CA 1
ATOM 963 C C . GLN A 1 121 ? 6.000 9.999 -9.590 1.00 89.00 121 GLN A C 1
ATOM 965 O O . GLN A 1 121 ? 7.171 9.635 -9.631 1.00 89.00 121 GLN A O 1
ATOM 970 N N . LYS A 1 122 ? 5.666 11.283 -9.386 1.00 89.06 122 LYS A N 1
ATOM 971 C CA . LYS A 1 122 ? 6.661 12.353 -9.206 1.00 89.06 122 LYS A CA 1
ATOM 972 C C . LYS A 1 122 ? 7.471 12.140 -7.929 1.00 89.06 122 LYS A C 1
ATOM 974 O O . LYS A 1 122 ? 8.694 12.190 -7.964 1.00 89.06 122 LYS A O 1
ATOM 979 N N . VAL A 1 123 ? 6.790 11.861 -6.817 1.00 88.06 123 VAL A N 1
ATOM 980 C CA . VAL A 1 123 ? 7.450 11.572 -5.533 1.00 88.06 123 VAL A CA 1
ATOM 981 C C . VAL A 1 123 ? 8.298 10.309 -5.639 1.00 88.06 123 VAL A C 1
ATOM 983 O O . VAL A 1 123 ? 9.444 10.313 -5.205 1.00 88.06 123 VAL A O 1
ATOM 986 N N . ALA A 1 124 ? 7.777 9.253 -6.266 1.00 86.75 124 ALA A N 1
ATOM 987 C CA . ALA A 1 124 ? 8.534 8.020 -6.451 1.00 86.75 124 ALA A CA 1
ATOM 988 C C . ALA A 1 124 ? 9.806 8.228 -7.288 1.00 86.75 124 ALA A C 1
ATOM 990 O O . ALA A 1 124 ? 10.861 7.754 -6.883 1.00 86.75 124 ALA A O 1
ATOM 991 N N . LYS A 1 125 ? 9.734 8.976 -8.399 1.00 86.00 125 LYS A N 1
ATOM 992 C CA . LYS A 1 125 ? 10.907 9.296 -9.230 1.00 86.00 125 LYS A CA 1
ATOM 993 C C . LYS A 1 125 ? 11.968 10.080 -8.465 1.00 86.00 125 LYS A C 1
ATOM 995 O O . LYS A 1 125 ? 13.130 9.697 -8.481 1.00 86.00 125 LYS A O 1
ATOM 1000 N N . ASN A 1 126 ? 11.546 11.101 -7.719 1.00 85.19 126 ASN A N 1
ATOM 1001 C CA . ASN A 1 126 ? 12.456 11.896 -6.896 1.00 85.19 126 ASN A CA 1
ATOM 1002 C C . ASN A 1 126 ? 13.150 11.064 -5.808 1.00 85.19 126 ASN A C 1
ATOM 1004 O O . ASN A 1 126 ? 14.314 11.300 -5.511 1.00 85.19 126 ASN A O 1
ATOM 1008 N N . LEU A 1 127 ? 12.438 10.116 -5.190 1.00 79.12 127 LEU A N 1
ATOM 1009 C CA . LEU A 1 127 ? 12.980 9.308 -4.096 1.00 79.12 127 LEU A CA 1
ATOM 1010 C C . LEU A 1 127 ? 13.853 8.147 -4.582 1.00 79.12 127 LEU A C 1
ATOM 1012 O O . LEU A 1 127 ? 14.793 7.777 -3.887 1.00 79.12 127 LEU A O 1
ATOM 1016 N N . LEU A 1 128 ? 13.523 7.545 -5.725 1.00 75.94 128 LEU A N 1
ATOM 1017 C CA . LEU A 1 128 ? 14.127 6.294 -6.196 1.00 75.94 128 LEU A CA 1
ATOM 1018 C C . LEU A 1 128 ? 15.176 6.484 -7.303 1.00 75.94 128 LEU A C 1
ATOM 1020 O O . LEU A 1 128 ? 15.708 5.485 -7.783 1.00 75.94 128 LEU A O 1
ATOM 1024 N N . LEU A 1 129 ? 15.485 7.739 -7.658 1.00 60.00 129 LEU A N 1
ATOM 1025 C CA . LEU A 1 129 ? 16.539 8.130 -8.602 1.00 60.00 129 LEU A CA 1
ATOM 1026 C C . LEU A 1 129 ? 16.412 7.430 -9.969 1.00 60.00 129 LEU A C 1
ATOM 1028 O O . LEU A 1 129 ? 17.296 6.675 -10.378 1.00 60.00 129 LEU A O 1
ATOM 1032 N N . PHE A 1 130 ? 15.303 7.695 -10.670 1.00 59.00 130 PHE A N 1
ATOM 1033 C CA . PHE A 1 130 ? 15.184 7.446 -12.116 1.00 59.00 130 PHE A CA 1
ATOM 1034 C C . PHE A 1 130 ? 15.313 8.753 -12.895 1.00 59.00 130 PHE A C 1
ATOM 1036 O O . PHE A 1 130 ? 14.762 9.769 -12.406 1.00 59.00 130 PHE A O 1
#

pLDDT: mean 83.22, std 17.09, range [41.84, 98.25]

Sequence (130 aa):
MLVYVNKIEIEISKDKIRTINKSIGIMLMSYTSAINKQEGTSGSLFRQHSKIKDGWEDDARTVGSRYEKLMFSGDNLYGRVCFEYIHHNPVKAGLVKNPEEWPYSSASDYKGIRNGTLCNQKVAKNLLLF

Secondary structure (DSSP, 8-state):
-----S-SEEEEETTEEEEHHHHHHHHHHHHHHHHHHHHT--S--S-SS-----TT-TT---TT-TTTTTTTSSSSHHHHHHHHHHHHHHHHTTS-SSGGG-TTSSHHHHTTS----SS-HHHHHHHHT-